Protein AF-A0A2W0EIZ2-F1 (afdb_monomer_lite)

Structure (mmCIF, N/CA/C/O backbone):
data_AF-A0A2W0EIZ2-F1
#
_entry.id   AF-A0A2W0EIZ2-F1
#
loop_
_atom_site.group_PDB
_atom_site.id
_atom_site.type_symbol
_atom_site.label_atom_id
_atom_site.label_alt_id
_atom_site.label_comp_id
_atom_site.label_asym_id
_atom_site.label_entity_id
_atom_site.label_seq_id
_atom_site.pdbx_PDB_ins_code
_atom_site.Cartn_x
_atom_site.Cartn_y
_atom_site.Cartn_z
_atom_site.occupancy
_atom_site.B_iso_or_equiv
_atom_site.auth_seq_id
_atom_site.auth_comp_id
_atom_site.auth_asym_id
_atom_site.auth_atom_id
_atom_site.pdbx_PDB_model_num
ATOM 1 N N . MET A 1 1 ? -59.871 -20.822 27.908 1.00 38.75 1 MET A N 1
ATOM 2 C CA . MET A 1 1 ? -58.699 -21.078 27.042 1.00 38.75 1 MET A CA 1
ATOM 3 C C . MET A 1 1 ? -58.830 -20.112 25.873 1.00 38.75 1 MET A C 1
ATOM 5 O O . MET A 1 1 ? -59.825 -20.208 25.183 1.00 38.75 1 MET A O 1
ATOM 9 N N . THR A 1 2 ? -58.025 -19.074 25.679 1.00 37.31 2 THR A N 1
ATOM 10 C CA . THR A 1 2 ? -56.664 -18.832 26.150 1.00 37.31 2 THR A CA 1
ATOM 11 C C . THR A 1 2 ? -56.454 -17.326 26.265 1.00 37.31 2 THR A C 1
ATOM 13 O O . THR A 1 2 ? -56.777 -16.565 25.358 1.00 37.31 2 THR A O 1
ATOM 16 N N . ASP A 1 3 ? -55.938 -16.959 27.423 1.00 43.81 3 ASP A N 1
ATOM 17 C CA . ASP A 1 3 ? -55.273 -15.721 27.790 1.00 43.81 3 ASP A CA 1
ATOM 18 C C . ASP A 1 3 ? -54.333 -15.186 26.688 1.00 43.81 3 ASP A C 1
ATOM 20 O O . ASP A 1 3 ? -53.465 -15.914 26.198 1.00 43.81 3 ASP A O 1
ATOM 24 N N . LYS A 1 4 ? -54.487 -13.912 26.308 1.00 40.78 4 LYS A N 1
ATOM 25 C CA . LYS A 1 4 ? -53.362 -13.086 25.858 1.00 40.78 4 LYS A CA 1
ATOM 26 C C . LYS A 1 4 ? -53.513 -11.672 26.438 1.00 40.78 4 LYS A C 1
ATOM 28 O O . LYS A 1 4 ? -54.450 -10.966 26.060 1.00 40.78 4 LYS A O 1
ATOM 33 N N . PRO A 1 5 ? -52.607 -11.264 27.340 1.00 44.31 5 PRO A N 1
ATOM 34 C CA . PRO A 1 5 ? -52.692 -10.008 28.060 1.00 44.31 5 PRO A CA 1
ATOM 35 C C . PRO A 1 5 ? -52.332 -8.806 27.185 1.00 44.31 5 PRO A C 1
ATOM 37 O O . PRO A 1 5 ? -51.406 -8.817 26.373 1.00 44.31 5 PRO A O 1
ATOM 40 N N . GLN A 1 6 ? -53.103 -7.755 27.426 1.00 42.31 6 GLN A N 1
ATOM 41 C CA . GLN A 1 6 ? -52.906 -6.373 27.028 1.00 42.31 6 GLN A CA 1
ATOM 42 C C . GLN A 1 6 ? -51.519 -5.905 27.495 1.00 42.31 6 GLN A C 1
ATOM 44 O O . GLN A 1 6 ? -51.203 -6.008 28.678 1.00 42.31 6 GLN A O 1
ATOM 49 N N . VAL A 1 7 ? -5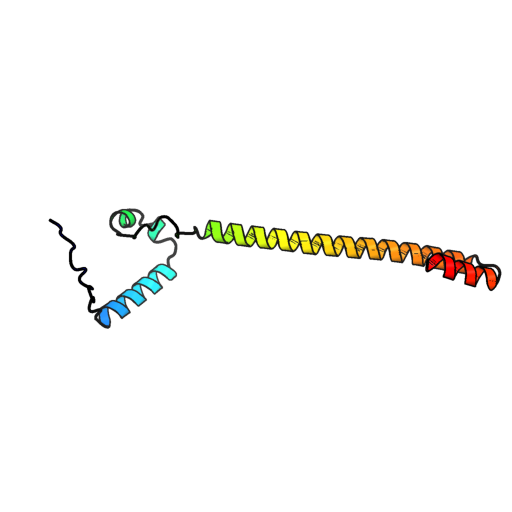0.680 -5.409 26.583 1.00 40.84 7 VAL A N 1
ATOM 50 C CA . VAL A 1 7 ? -49.447 -4.696 26.945 1.00 40.84 7 VAL A CA 1
ATOM 51 C C . VAL A 1 7 ? -49.854 -3.248 27.212 1.00 40.84 7 VAL A C 1
ATOM 53 O O . VAL A 1 7 ? -50.199 -2.552 26.255 1.00 40.84 7 VAL A O 1
ATOM 56 N N . PRO A 1 8 ? -49.872 -2.760 28.465 1.00 40.22 8 PRO A N 1
ATOM 57 C CA . PRO A 1 8 ? -50.061 -1.343 28.696 1.00 40.22 8 PRO A CA 1
ATOM 58 C C . PRO A 1 8 ? -48.764 -0.637 28.300 1.00 40.22 8 PRO A C 1
ATOM 60 O O . PRO A 1 8 ? -47.701 -0.878 28.877 1.00 40.22 8 PRO A O 1
ATOM 63 N N . ALA A 1 9 ? -48.855 0.232 27.296 1.00 44.66 9 ALA A N 1
ATOM 64 C CA . ALA A 1 9 ? -47.843 1.237 27.034 1.00 44.66 9 ALA A CA 1
ATOM 65 C C . ALA A 1 9 ? -47.753 2.133 28.278 1.00 44.66 9 ALA A C 1
ATOM 67 O O . ALA A 1 9 ? -48.594 3.004 28.485 1.00 44.66 9 ALA A O 1
ATOM 68 N N . ARG A 1 10 ? -46.759 1.890 29.139 1.00 42.38 10 ARG A N 1
ATOM 69 C CA . ARG A 1 10 ? -46.355 2.868 30.151 1.00 42.38 10 ARG A CA 1
ATOM 70 C C . ARG A 1 10 ? -45.678 4.017 29.412 1.00 42.38 10 ARG A C 1
ATOM 72 O O . ARG A 1 10 ? -44.474 3.993 29.190 1.00 42.38 10 ARG A O 1
ATOM 79 N N . GLN A 1 11 ? -46.487 4.985 28.996 1.00 46.75 11 GLN A N 1
ATOM 80 C CA . GLN A 1 11 ? -46.062 6.376 28.967 1.00 46.75 11 GLN A CA 1
ATOM 81 C C . GLN A 1 11 ? -45.671 6.711 30.409 1.00 46.75 11 GLN A C 1
ATOM 83 O O . GLN A 1 11 ? -46.517 6.668 31.300 1.00 46.75 11 GLN A O 1
ATOM 88 N N . ALA A 1 12 ? -44.377 6.884 30.657 1.00 42.06 12 ALA A N 1
ATOM 89 C CA . ALA A 1 12 ? -43.908 7.509 31.878 1.00 42.06 12 ALA A CA 1
ATOM 90 C C . ALA A 1 12 ? -43.811 9.001 31.572 1.00 42.06 12 ALA A C 1
ATOM 92 O O . ALA A 1 12 ? -43.062 9.404 30.684 1.00 42.06 12 ALA A O 1
ATOM 93 N N . ASP A 1 13 ? -44.647 9.776 32.252 1.00 45.59 13 ASP A N 1
ATOM 94 C CA . ASP A 1 13 ? -44.497 11.214 32.402 1.00 45.59 13 ASP A CA 1
ATOM 95 C C . ASP A 1 13 ? -43.090 11.499 32.956 1.00 45.59 13 ASP A C 1
ATOM 97 O O . ASP A 1 13 ? -42.829 11.226 34.124 1.00 45.59 13 ASP A O 1
ATOM 101 N N . GLU A 1 14 ? -42.170 11.998 32.128 1.00 45.78 14 GLU A N 1
ATOM 102 C CA . GLU A 1 14 ? -40.915 12.585 32.608 1.00 45.78 14 GLU A CA 1
ATOM 103 C C . GLU A 1 14 ? -41.152 14.076 32.843 1.00 45.78 14 GLU A C 1
ATOM 105 O O . GLU A 1 14 ? -41.416 14.852 31.918 1.00 45.78 14 GLU A O 1
ATOM 110 N N . SER A 1 15 ? -41.075 14.483 34.105 1.00 48.12 15 SER A N 1
ATOM 111 C CA . SER A 1 15 ? -41.129 15.889 34.493 1.00 48.12 15 SER A CA 1
ATOM 112 C C . SER A 1 15 ? -39.891 16.601 33.922 1.00 48.12 15 SER A C 1
ATOM 114 O O . SER A 1 15 ? -38.791 16.055 34.014 1.00 48.12 15 SER A O 1
ATOM 116 N N . PRO A 1 16 ? -39.975 17.837 33.391 1.00 56.47 16 PRO A N 1
ATOM 117 C CA . PRO A 1 16 ? -38.806 18.538 32.840 1.00 56.47 16 PRO A CA 1
ATOM 118 C C . PRO A 1 16 ? -37.676 18.791 33.862 1.00 56.47 16 PRO A C 1
ATOM 120 O O . PRO A 1 16 ? -36.557 19.109 33.473 1.00 56.47 16 PRO A O 1
ATOM 123 N N . SER A 1 17 ? -37.948 18.649 35.162 1.00 57.12 17 SER A N 1
ATOM 124 C CA . SER A 1 17 ? -36.942 18.657 36.230 1.00 57.12 17 SER A CA 1
ATOM 125 C C . SER A 1 17 ? -36.144 17.351 36.317 1.00 57.12 17 SER A C 1
ATOM 127 O O . SER A 1 17 ? -34.934 17.396 36.510 1.00 57.12 17 SER A O 1
ATOM 129 N N . GLU A 1 18 ? -36.789 16.198 36.120 1.00 58.22 18 GLU A N 1
ATOM 130 C CA . GLU A 1 18 ? -36.146 14.876 36.194 1.00 58.22 18 GLU A CA 1
ATOM 131 C C . GLU A 1 18 ? -35.196 14.653 35.011 1.00 58.22 18 GLU A C 1
ATOM 133 O O . GLU A 1 18 ? -34.129 14.063 35.165 1.00 58.22 18 GLU A O 1
ATOM 138 N N . SER A 1 19 ? -35.529 15.196 33.836 1.00 63.34 19 SER A N 1
ATOM 139 C CA . SER A 1 19 ? -34.652 15.142 32.662 1.00 63.34 19 SER A CA 1
ATOM 140 C C . SER A 1 19 ? -33.416 16.038 32.798 1.00 63.34 19 SER A C 1
ATOM 142 O O . SER A 1 19 ? -32.336 15.675 32.327 1.00 63.34 19 SER A O 1
ATOM 144 N N . LEU A 1 20 ? -33.536 17.182 33.483 1.00 62.88 20 LEU A N 1
ATOM 145 C CA . LEU A 1 20 ? -32.403 18.066 33.768 1.00 62.88 20 LEU A CA 1
ATOM 146 C C . LEU A 1 20 ? -31.447 17.438 34.793 1.00 62.88 20 LEU A C 1
ATOM 148 O O . LEU A 1 20 ? -30.229 17.507 34.631 1.00 62.88 20 LEU A O 1
ATOM 152 N N . GLU A 1 21 ? -31.995 16.779 35.815 1.00 76.12 21 GLU A N 1
ATOM 153 C CA . GLU A 1 21 ? -31.217 16.004 36.785 1.00 76.12 21 GLU A CA 1
ATOM 154 C C . GLU A 1 21 ? -30.535 14.801 36.122 1.00 76.12 21 GLU A C 1
ATOM 156 O O . GLU A 1 21 ? -29.347 14.570 36.348 1.00 76.12 21 GLU A O 1
ATOM 161 N N . ALA A 1 22 ? -31.222 14.094 35.220 1.00 72.31 22 ALA A N 1
ATOM 162 C CA . ALA A 1 22 ? -30.626 13.012 34.440 1.00 72.31 22 ALA A CA 1
ATOM 163 C C . ALA A 1 22 ? -29.466 13.500 33.554 1.00 72.31 22 ALA A C 1
ATOM 165 O O . ALA A 1 22 ? -28.428 12.840 33.478 1.00 72.31 22 ALA A O 1
ATOM 166 N N . ALA A 1 23 ? -29.599 14.674 32.929 1.00 75.75 23 ALA A N 1
ATOM 167 C CA . ALA A 1 23 ? -28.528 15.281 32.140 1.00 75.75 23 ALA A CA 1
ATOM 168 C C . ALA A 1 23 ? -27.311 15.657 33.005 1.00 75.75 23 ALA A C 1
ATOM 170 O O . ALA A 1 23 ? -26.169 15.460 32.587 1.00 75.75 23 ALA A O 1
ATOM 171 N N . ALA A 1 24 ? -27.539 16.151 34.224 1.00 79.38 24 ALA A N 1
ATOM 172 C CA . ALA A 1 24 ? -26.467 16.456 35.167 1.00 79.38 24 ALA A CA 1
ATOM 173 C C . ALA A 1 24 ? -25.739 15.187 35.644 1.00 79.38 24 ALA A C 1
ATOM 175 O O . ALA A 1 24 ? -24.509 15.168 35.703 1.00 79.38 24 ALA A O 1
ATOM 176 N N . VAL A 1 25 ? -26.479 14.110 35.927 1.00 77.50 25 VAL A N 1
ATOM 177 C CA . VAL A 1 25 ? -25.900 12.805 36.285 1.00 77.50 25 VAL A CA 1
ATOM 178 C C . VAL A 1 25 ? -25.098 12.222 35.118 1.00 77.50 25 VAL A C 1
ATOM 180 O O . VAL A 1 25 ? -24.001 11.710 35.332 1.00 77.50 25 VAL A O 1
ATOM 183 N N . ALA A 1 26 ? -25.584 12.348 33.880 1.00 72.19 26 ALA A N 1
ATOM 184 C CA . ALA A 1 26 ? -24.853 11.911 32.691 1.00 72.19 26 ALA A CA 1
ATOM 185 C C . ALA A 1 26 ? -23.523 12.666 32.529 1.00 72.19 26 ALA A C 1
ATOM 187 O O . ALA A 1 26 ? -22.478 12.034 32.392 1.00 72.19 26 ALA A O 1
ATOM 188 N N . ALA A 1 27 ? -23.541 13.999 32.642 1.00 80.31 27 ALA A N 1
ATOM 189 C CA . ALA A 1 27 ? -22.328 14.815 32.577 1.00 80.31 27 ALA A CA 1
ATOM 190 C C . ALA A 1 27 ? -21.330 14.475 33.700 1.00 80.31 27 ALA A C 1
ATOM 192 O O . ALA A 1 27 ? -20.117 14.487 33.490 1.00 80.31 27 ALA A O 1
ATOM 193 N N . TYR A 1 28 ? -21.829 14.141 34.894 1.00 78.75 28 TYR A N 1
ATOM 194 C CA . TYR A 1 28 ? -20.990 13.714 36.010 1.00 78.75 28 TYR A CA 1
ATOM 195 C C . TYR A 1 28 ? -20.302 12.369 35.741 1.00 78.75 28 TYR A C 1
ATOM 197 O O . TYR A 1 28 ? -19.096 12.256 35.962 1.00 78.75 28 TYR A O 1
ATOM 205 N N . LEU A 1 29 ? -21.038 11.376 35.230 1.00 78.12 29 LEU A N 1
ATOM 206 C CA . LEU A 1 29 ? -20.485 10.066 34.867 1.00 78.12 29 LEU A CA 1
ATOM 207 C C . LEU A 1 29 ? -19.508 10.157 33.683 1.00 78.12 29 LEU A C 1
ATOM 209 O O . LEU A 1 29 ? -18.510 9.442 33.664 1.00 78.12 29 LEU A O 1
ATOM 213 N N . GLU A 1 30 ? -19.739 11.063 32.728 1.00 70.12 30 GLU A N 1
ATOM 214 C CA . GLU A 1 30 ? -18.787 11.346 31.641 1.00 70.12 30 GLU A CA 1
ATOM 215 C C . GLU A 1 30 ? -17.468 11.935 32.157 1.00 70.12 30 GLU A C 1
ATOM 217 O O . GLU A 1 30 ? -16.397 11.605 31.647 1.00 70.12 30 GLU A O 1
ATOM 222 N N . ALA A 1 31 ? -17.530 12.787 33.183 1.00 81.81 31 ALA A N 1
ATOM 223 C CA . ALA A 1 31 ? -16.347 13.375 33.802 1.00 81.81 31 ALA A CA 1
ATOM 224 C C . ALA A 1 31 ? -15.586 12.403 34.729 1.00 81.81 31 ALA A C 1
ATOM 226 O O . ALA A 1 31 ? -14.420 12.657 35.030 1.00 81.81 31 ALA A O 1
ATOM 227 N N . HIS A 1 32 ? -16.213 11.301 35.164 1.00 73.62 32 HIS A N 1
ATOM 228 C CA . HIS A 1 32 ? -15.654 10.341 36.128 1.00 73.62 32 HIS A CA 1
ATOM 229 C C . HIS A 1 32 ? -15.779 8.893 35.613 1.00 73.62 32 HIS A C 1
ATOM 231 O O . HIS A 1 32 ? -16.626 8.131 36.083 1.00 73.62 32 HIS A O 1
ATOM 237 N N . PRO A 1 33 ? -14.934 8.481 34.650 1.00 70.31 33 PRO A N 1
ATOM 238 C CA . PRO A 1 33 ? -15.045 7.173 33.997 1.00 70.31 33 PRO A CA 1
ATOM 239 C C . PRO A 1 33 ? -14.759 5.980 34.924 1.00 70.31 33 PRO A C 1
ATOM 241 O O . PRO A 1 33 ? -15.281 4.892 34.689 1.00 70.31 33 PRO A O 1
ATOM 244 N N . ASP A 1 34 ? -13.980 6.181 35.990 1.00 75.00 34 ASP A N 1
ATOM 245 C CA . ASP A 1 34 ? -13.632 5.136 36.963 1.00 75.00 34 ASP A CA 1
ATOM 246 C C . ASP A 1 34 ? -14.683 4.976 38.078 1.00 75.00 34 ASP A C 1
ATOM 248 O O . ASP A 1 34 ? -14.559 4.108 38.938 1.00 75.00 34 ASP A O 1
ATOM 252 N N . PHE A 1 35 ? -15.766 5.761 38.050 1.00 76.56 35 PHE A N 1
ATOM 253 C CA . PHE A 1 35 ? -16.783 5.800 39.106 1.0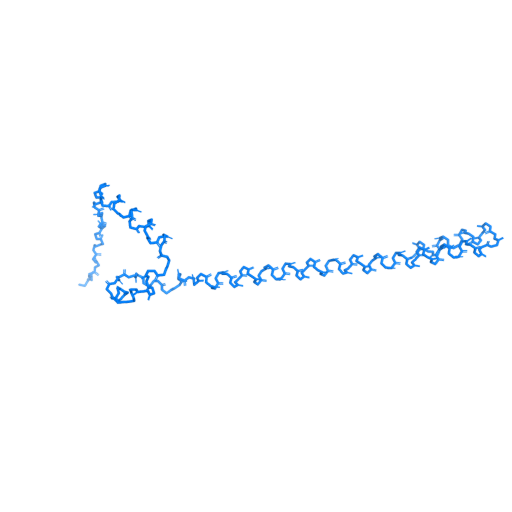0 76.56 35 PHE A CA 1
ATOM 254 C C . PHE A 1 35 ? -17.354 4.416 39.461 1.00 76.56 35 PHE A C 1
ATOM 256 O O . PHE A 1 35 ? -17.503 4.089 40.632 1.00 76.56 35 PHE A O 1
ATOM 263 N N . PHE A 1 36 ? -17.630 3.564 38.469 1.00 69.50 36 PHE A N 1
ATOM 264 C CA . PHE A 1 36 ? -18.163 2.213 38.708 1.00 69.50 36 PHE A CA 1
ATOM 265 C C . PHE A 1 36 ? -17.100 1.170 39.082 1.00 69.50 36 PHE A C 1
ATOM 267 O O . PHE A 1 36 ? -17.462 0.058 39.459 1.00 69.50 36 PHE A O 1
ATOM 274 N N . VAL A 1 37 ? -15.816 1.517 38.970 1.00 67.94 37 VAL A N 1
ATOM 275 C CA . VAL A 1 37 ? -14.688 0.718 39.476 1.00 67.94 37 VAL A CA 1
ATOM 276 C C . VAL A 1 37 ? -14.447 1.039 40.951 1.00 67.94 37 VAL A C 1
ATOM 278 O O . VAL A 1 37 ? -14.139 0.156 41.742 1.00 67.94 37 VAL A O 1
ATOM 281 N N . GLU A 1 38 ? -14.620 2.302 41.340 1.00 70.44 38 GLU A N 1
ATOM 282 C CA . GLU A 1 38 ? -14.513 2.734 42.737 1.00 70.44 38 GLU A CA 1
ATOM 283 C C . GLU A 1 38 ? -15.770 2.399 43.556 1.00 70.44 38 GLU A C 1
ATOM 285 O O . GLU A 1 38 ? -15.677 2.217 44.769 1.00 70.44 38 GLU A O 1
ATOM 290 N N . HIS A 1 39 ? -16.919 2.263 42.883 1.00 67.00 39 HIS A N 1
ATOM 291 C CA . HIS A 1 39 ? -18.225 1.973 43.479 1.00 67.00 39 HIS A CA 1
ATOM 292 C C . HIS A 1 39 ? -18.873 0.693 42.924 1.00 67.00 39 HIS A C 1
ATOM 294 O O . HIS A 1 39 ? -20.031 0.687 42.483 1.00 67.00 39 HIS A O 1
ATOM 300 N N . GLU A 1 40 ? -18.126 -0.414 42.922 1.00 59.78 40 GLU A N 1
ATOM 301 C CA . GLU A 1 40 ? -18.605 -1.720 42.442 1.00 59.78 40 GLU A CA 1
ATOM 302 C C . GLU A 1 40 ? -19.869 -2.203 43.182 1.00 59.78 40 GLU A C 1
ATOM 304 O O . GLU A 1 40 ? -20.704 -2.907 42.609 1.00 59.78 40 GLU A O 1
ATOM 309 N N . GLU A 1 41 ? -20.064 -1.786 44.435 1.00 63.91 41 GLU A N 1
ATOM 310 C CA . GLU A 1 41 ? -21.227 -2.104 45.267 1.00 63.91 41 GLU A CA 1
ATOM 311 C C . GLU A 1 41 ? -22.558 -1.582 44.711 1.00 63.91 41 GLU A C 1
ATOM 313 O O . GLU A 1 41 ? -23.622 -2.068 45.106 1.00 63.91 41 GLU A O 1
ATOM 318 N N . LEU A 1 42 ? -22.524 -0.618 43.785 1.00 62.38 42 LEU A N 1
ATOM 319 C CA . LEU A 1 42 ? -23.719 -0.066 43.148 1.00 62.38 42 LEU A CA 1
ATOM 320 C C . LEU A 1 42 ? -24.229 -0.953 42.004 1.00 62.38 42 LEU A C 1
ATOM 322 O O . LEU A 1 42 ? -25.433 -0.966 41.724 1.00 62.38 42 LEU A O 1
ATOM 326 N N . LEU A 1 43 ? -23.353 -1.742 41.374 1.00 59.12 43 LEU A N 1
ATOM 327 C CA . LEU A 1 43 ? -23.681 -2.573 40.209 1.00 59.12 43 LEU A CA 1
ATOM 328 C C . LEU A 1 43 ? -24.773 -3.629 40.474 1.00 59.12 43 LEU A C 1
ATOM 330 O O . LEU A 1 43 ? -25.648 -3.779 39.621 1.00 59.12 43 LEU A O 1
ATOM 334 N N . PRO A 1 44 ? -24.817 -4.322 41.631 1.00 52.84 44 PRO A N 1
ATOM 335 C CA . PRO A 1 44 ? -25.889 -5.270 41.945 1.00 52.84 44 PRO A CA 1
ATOM 336 C C . PRO A 1 44 ? -27.267 -4.614 42.104 1.00 52.84 44 PRO A C 1
ATOM 338 O O . PRO A 1 44 ? -28.289 -5.280 41.933 1.00 52.84 44 PRO A O 1
ATOM 341 N N . SER A 1 45 ? -27.305 -3.324 42.458 1.00 54.09 45 SER A N 1
ATOM 342 C CA . SER A 1 45 ? -28.544 -2.566 42.678 1.00 54.09 45 SER A CA 1
ATOM 343 C C . SER A 1 45 ? -29.103 -1.945 41.391 1.00 54.09 45 SER A C 1
ATOM 345 O O . SER A 1 45 ? -30.304 -1.682 41.287 1.00 54.09 45 SER A O 1
ATOM 347 N N . LEU A 1 46 ? -28.247 -1.761 40.382 1.00 59.00 46 LEU A N 1
ATOM 348 C CA . LEU A 1 46 ? -28.609 -1.207 39.086 1.00 59.00 46 LEU A CA 1
ATOM 349 C C . LEU A 1 46 ? -29.253 -2.285 38.208 1.00 59.00 46 LEU A C 1
ATOM 351 O O . LEU A 1 46 ? -28.626 -3.264 37.800 1.00 59.00 46 LEU A O 1
ATOM 355 N N . ARG A 1 47 ? -30.521 -2.084 37.833 1.00 52.44 47 ARG A N 1
ATOM 356 C CA . ARG A 1 47 ? -31.153 -2.883 36.771 1.00 52.44 47 ARG A CA 1
ATOM 357 C C . ARG A 1 47 ? -30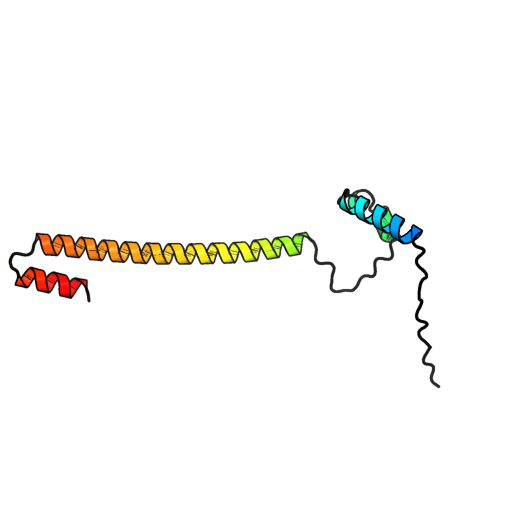.629 -2.431 35.414 1.00 52.44 47 ARG A C 1
ATOM 359 O O . ARG A 1 47 ? -31.310 -1.703 34.702 1.00 52.44 47 ARG A O 1
ATOM 366 N N . ILE A 1 48 ? -29.446 -2.909 35.041 1.00 56.47 48 ILE A N 1
ATOM 367 C CA . ILE A 1 48 ? -28.915 -2.776 33.682 1.00 56.47 48 ILE A CA 1
ATOM 368 C C . ILE A 1 48 ? -29.514 -3.910 32.841 1.00 56.47 48 ILE A C 1
ATOM 370 O O . ILE A 1 48 ? -29.180 -5.079 33.076 1.00 56.47 48 ILE A O 1
ATOM 374 N N . PRO A 1 49 ? -30.411 -3.628 31.875 1.00 52.59 49 PRO A N 1
ATOM 375 C CA . PRO A 1 49 ? -30.972 -4.660 31.017 1.00 52.59 49 PRO A CA 1
ATOM 376 C C . PRO A 1 49 ? -29.846 -5.299 30.197 1.00 52.59 49 PRO A C 1
ATOM 378 O O . PRO A 1 49 ? -29.377 -4.737 29.211 1.00 52.59 49 PRO A O 1
ATOM 381 N N .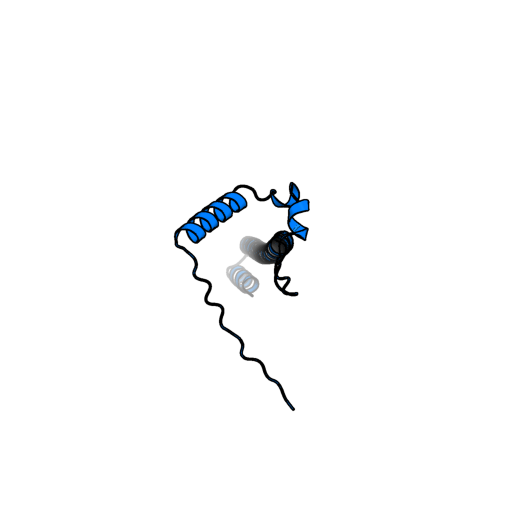 HIS A 1 50 ? -29.406 -6.491 30.597 1.00 45.41 50 HIS A N 1
ATOM 382 C CA . HIS A 1 50 ? -28.435 -7.268 29.837 1.00 45.41 50 HIS A CA 1
ATOM 383 C C . HIS A 1 50 ? -29.121 -7.841 28.594 1.00 45.41 50 HIS A C 1
ATOM 385 O O . HIS A 1 50 ? -29.633 -8.964 28.598 1.00 45.41 50 HIS A O 1
ATOM 391 N N . ARG A 1 51 ? -29.124 -7.082 27.494 1.00 46.16 51 ARG A N 1
ATOM 392 C CA . ARG A 1 51 ? -29.233 -7.697 26.171 1.00 46.16 51 ARG A CA 1
ATOM 393 C C . ARG A 1 51 ? -27.943 -8.480 25.954 1.00 46.16 51 ARG A C 1
ATOM 395 O O . ARG A 1 51 ? -26.886 -7.885 25.778 1.00 46.16 51 ARG A O 1
ATOM 402 N N . ARG A 1 52 ? -28.021 -9.815 25.979 1.00 45.59 52 ARG A N 1
ATOM 403 C CA . ARG A 1 52 ? -26.965 -10.673 25.424 1.00 45.59 52 ARG A CA 1
ATOM 404 C C . ARG A 1 52 ? -26.752 -10.227 23.971 1.00 45.59 52 ARG A C 1
ATOM 406 O O . ARG A 1 52 ? -27.576 -10.560 23.126 1.00 45.59 52 ARG A O 1
ATOM 413 N N . GLY A 1 53 ? -25.726 -9.412 23.718 1.00 44.62 53 GLY A N 1
ATOM 414 C CA . GLY A 1 53 ? -25.397 -8.935 22.375 1.00 44.62 53 GLY A CA 1
ATOM 415 C C . GLY A 1 53 ? -24.602 -7.629 22.259 1.00 44.62 53 GLY A C 1
ATOM 416 O O . GLY A 1 53 ? -23.792 -7.560 21.351 1.00 44.62 53 GLY A O 1
ATOM 417 N N . ASP A 1 54 ? -24.769 -6.631 23.141 1.00 44.28 54 ASP A N 1
ATOM 418 C CA . ASP A 1 54 ? -24.390 -5.238 22.787 1.00 44.28 54 ASP A CA 1
ATOM 419 C C . ASP A 1 54 ? -23.707 -4.407 23.899 1.00 44.28 54 ASP A C 1
ATOM 421 O O . ASP A 1 54 ? -23.889 -3.196 23.987 1.00 44.28 54 ASP A O 1
ATOM 425 N N . THR A 1 55 ? -22.865 -5.001 24.744 1.00 45.84 55 THR A N 1
ATOM 426 C CA . THR A 1 55 ? -21.836 -4.215 25.457 1.00 45.84 55 THR A CA 1
ATOM 427 C C . THR A 1 55 ? -20.484 -4.563 24.865 1.00 45.84 55 THR A C 1
ATOM 429 O O . THR A 1 55 ? -19.769 -5.408 25.396 1.00 45.84 55 THR A O 1
ATOM 432 N N . VAL A 1 56 ? -20.157 -3.957 23.721 1.00 48.78 56 VAL A N 1
ATOM 433 C CA . VAL A 1 56 ? -18.799 -4.021 23.169 1.00 48.78 56 VAL A CA 1
ATOM 434 C C . VAL A 1 56 ? -17.893 -3.325 24.176 1.00 48.78 56 VAL A C 1
ATOM 436 O O . VAL A 1 56 ? -18.029 -2.120 24.396 1.00 48.78 56 VAL A O 1
ATOM 439 N N . SER A 1 57 ? -16.998 -4.080 24.812 1.00 57.16 57 SER A N 1
ATOM 440 C CA . SER A 1 57 ? -15.993 -3.501 25.699 1.00 57.16 57 SER A CA 1
ATOM 441 C C . SER A 1 57 ? -15.227 -2.430 24.921 1.00 57.16 57 SER A C 1
ATOM 443 O O . SER A 1 57 ? -14.805 -2.662 23.784 1.00 57.16 57 SER A O 1
ATOM 445 N N . LEU A 1 58 ? -15.045 -1.242 25.503 1.00 46.69 58 LEU A N 1
ATOM 446 C CA . LEU A 1 58 ? -14.317 -0.137 24.866 1.00 46.69 58 LEU A CA 1
ATOM 447 C C . LEU A 1 58 ? -12.937 -0.605 24.354 1.00 46.69 58 LEU A C 1
ATOM 449 O O . LEU A 1 58 ? -12.478 -0.196 23.287 1.00 46.69 58 LEU A O 1
ATOM 453 N N . VAL A 1 59 ? -12.337 -1.557 25.075 1.00 54.59 59 VAL A N 1
ATOM 454 C CA . VAL A 1 59 ? -11.077 -2.230 24.745 1.00 54.59 59 VAL A CA 1
ATOM 455 C C . VAL A 1 59 ? -11.196 -3.126 23.505 1.00 54.59 59 VAL A C 1
ATOM 457 O O . VAL A 1 59 ? -10.300 -3.129 22.665 1.00 54.59 59 VAL A O 1
ATOM 460 N N . GLU A 1 60 ? -12.300 -3.853 23.319 1.00 56.94 60 GLU A N 1
ATOM 461 C CA . GLU A 1 60 ? -12.531 -4.672 22.116 1.00 56.94 60 GLU A CA 1
ATOM 462 C C . GLU A 1 60 ? -12.700 -3.803 20.863 1.00 56.94 60 GLU A C 1
ATOM 464 O O . GLU A 1 60 ? -12.161 -4.124 19.795 1.00 56.94 60 GLU A O 1
ATOM 469 N N . ARG A 1 61 ? -13.382 -2.655 20.991 1.00 61.19 61 ARG A N 1
ATOM 470 C CA . ARG A 1 61 ? -13.491 -1.681 19.897 1.00 61.19 61 ARG A CA 1
ATOM 471 C C . ARG A 1 61 ? -12.135 -1.051 19.572 1.00 61.19 61 ARG A C 1
ATOM 473 O O . ARG A 1 61 ? -11.789 -0.955 18.395 1.00 61.19 61 ARG A O 1
ATOM 480 N N . GLN A 1 62 ? -11.349 -0.681 20.585 1.00 54.31 62 GLN A N 1
ATOM 481 C CA . GLN A 1 62 ? -9.980 -0.184 20.404 1.00 54.31 62 GLN A CA 1
ATOM 482 C C . GLN A 1 62 ? -9.071 -1.228 19.744 1.00 54.31 62 GLN A C 1
ATOM 484 O O . GLN A 1 62 ? -8.346 -0.902 18.807 1.00 54.31 62 GLN A O 1
ATOM 489 N N . MET A 1 63 ? -9.149 -2.492 20.163 1.00 75.19 63 MET A N 1
ATOM 490 C CA . MET A 1 63 ? -8.359 -3.577 19.579 1.00 75.19 63 MET A CA 1
ATOM 491 C C . MET A 1 63 ? -8.700 -3.800 18.104 1.00 75.19 63 MET A C 1
ATOM 493 O O . MET A 1 63 ? -7.812 -4.043 17.289 1.00 75.19 63 MET A O 1
ATOM 497 N N . THR A 1 64 ? -9.979 -3.690 17.747 1.00 71.00 64 THR A N 1
ATOM 498 C CA . THR A 1 64 ? -10.427 -3.786 16.352 1.00 71.00 64 THR A CA 1
ATOM 499 C C . THR A 1 64 ? -9.847 -2.645 15.516 1.00 71.00 64 THR A C 1
ATOM 501 O O . THR A 1 64 ? -9.193 -2.905 14.512 1.00 71.00 64 THR A O 1
ATOM 504 N N . ILE A 1 65 ? -9.949 -1.398 15.989 1.00 75.88 65 ILE A N 1
ATOM 505 C CA . ILE A 1 65 ? -9.372 -0.225 15.306 1.00 75.88 65 ILE A CA 1
ATOM 506 C C . ILE A 1 65 ? -7.852 -0.364 15.137 1.00 75.88 65 ILE A C 1
ATOM 508 O O . ILE A 1 65 ? -7.309 -0.056 14.076 1.00 75.88 65 ILE A O 1
ATOM 512 N N . LEU A 1 66 ? -7.147 -0.838 16.169 1.00 81.44 66 LEU A N 1
ATOM 513 C CA . LEU A 1 66 ? -5.702 -1.059 16.105 1.00 81.44 66 LEU A CA 1
ATOM 514 C C . LEU A 1 66 ? -5.335 -2.147 15.093 1.00 81.44 66 LEU A C 1
ATOM 516 O O . LEU A 1 66 ? -4.354 -1.985 14.366 1.00 81.44 66 LEU A O 1
ATOM 520 N N . ARG A 1 67 ? -6.113 -3.233 15.013 1.00 86.25 67 ARG A N 1
ATOM 521 C CA . ARG A 1 67 ? -5.923 -4.288 14.007 1.00 86.25 67 ARG A CA 1
ATOM 522 C C . ARG A 1 67 ? -6.158 -3.762 12.597 1.00 86.25 67 ARG A C 1
ATOM 524 O O . ARG A 1 67 ? -5.300 -3.978 11.746 1.00 86.25 67 ARG A O 1
ATOM 531 N N . ASP A 1 68 ? -7.242 -3.029 12.375 1.00 83.38 68 ASP A N 1
ATOM 532 C CA . ASP A 1 68 ? -7.563 -2.449 11.068 1.00 83.38 68 ASP A CA 1
ATOM 533 C C . ASP A 1 68 ? -6.460 -1.491 10.618 1.00 83.38 68 ASP A C 1
ATOM 535 O O . ASP A 1 68 ? -5.934 -1.602 9.509 1.00 83.38 68 ASP A O 1
ATOM 539 N N . ARG A 1 69 ? -6.005 -0.619 11.524 1.00 86.62 69 ARG A N 1
ATOM 540 C CA . ARG A 1 69 ? -4.907 0.309 11.244 1.00 86.62 69 ARG A CA 1
ATOM 541 C C . ARG A 1 69 ? -3.585 -0.412 11.010 1.00 86.62 69 ARG A C 1
ATOM 543 O O . ARG A 1 69 ? -2.791 0.012 10.176 1.00 86.62 69 ARG A O 1
ATOM 550 N N . ASN A 1 70 ? -3.333 -1.513 11.713 1.00 92.31 70 ASN A N 1
ATOM 551 C CA . ASN A 1 70 ? -2.151 -2.336 11.483 1.00 92.31 70 ASN A CA 1
ATOM 552 C C . ASN A 1 70 ? -2.174 -2.993 10.094 1.00 92.31 70 ASN A C 1
ATOM 554 O O . ASN A 1 70 ? -1.159 -2.975 9.397 1.00 92.31 70 ASN A O 1
ATOM 558 N N . ILE A 1 71 ? -3.324 -3.524 9.674 1.00 93.19 71 ILE A N 1
ATOM 559 C CA . ILE A 1 71 ? -3.519 -4.090 8.333 1.00 93.19 71 ILE A CA 1
ATOM 560 C C . ILE A 1 71 ? -3.315 -3.007 7.270 1.00 93.19 71 ILE A C 1
ATOM 562 O O . ILE A 1 71 ? -2.560 -3.218 6.322 1.00 93.19 71 ILE A O 1
ATOM 566 N N . GLU A 1 72 ? -3.908 -1.829 7.460 1.00 94.38 72 GLU A N 1
ATOM 567 C CA . GLU A 1 72 ? -3.743 -0.694 6.553 1.00 94.38 72 GLU A CA 1
ATOM 568 C C . GLU A 1 72 ? -2.269 -0.278 6.427 1.00 94.38 72 GLU A C 1
ATOM 570 O O . GLU A 1 72 ? -1.752 -0.129 5.318 1.00 94.38 72 GLU A O 1
ATOM 575 N N . MET A 1 73 ? -1.557 -0.144 7.551 1.00 95.62 73 MET A N 1
ATOM 576 C CA . MET A 1 73 ? -0.131 0.194 7.549 1.00 95.62 73 MET A CA 1
ATOM 577 C C . MET A 1 73 ? 0.712 -0.867 6.836 1.00 95.62 73 MET A C 1
ATOM 579 O O . MET A 1 73 ? 1.605 -0.514 6.068 1.00 95.62 73 MET A O 1
ATOM 583 N N . ARG A 1 74 ? 0.422 -2.158 7.039 1.00 96.06 74 ARG A N 1
ATOM 584 C CA . ARG A 1 74 ? 1.102 -3.251 6.322 1.00 96.06 74 ARG A CA 1
ATOM 585 C C . ARG A 1 74 ? 0.851 -3.192 4.819 1.00 96.06 74 ARG A C 1
ATOM 587 O O . ARG A 1 74 ? 1.770 -3.449 4.041 1.00 96.06 74 ARG A O 1
ATOM 594 N N . HIS A 1 75 ? -0.362 -2.831 4.408 1.00 97.31 75 HIS A N 1
ATOM 595 C CA . HIS A 1 75 ? -0.686 -2.675 2.996 1.00 97.31 75 HIS A CA 1
ATOM 596 C C . HIS A 1 75 ? 0.073 -1.498 2.374 1.00 97.31 75 HIS A C 1
ATOM 598 O O . HIS A 1 75 ? 0.733 -1.672 1.353 1.00 97.31 75 HIS A O 1
ATOM 604 N N . ARG A 1 76 ? 0.086 -0.335 3.040 1.00 96.69 76 ARG A N 1
ATOM 605 C CA . ARG A 1 76 ? 0.875 0.832 2.607 1.00 96.69 76 ARG A CA 1
ATOM 606 C C . ARG A 1 76 ? 2.371 0.522 2.531 1.00 96.69 76 ARG A C 1
ATOM 608 O O . ARG A 1 76 ? 3.032 0.934 1.586 1.00 96.69 76 ARG A O 1
ATOM 615 N N . LEU A 1 77 ? 2.909 -0.225 3.497 1.00 97.25 77 LEU A N 1
ATOM 616 C CA . LEU A 1 77 ? 4.310 -0.645 3.471 1.00 97.25 77 LEU A CA 1
ATOM 617 C C . LEU A 1 77 ? 4.605 -1.567 2.283 1.00 97.25 77 LEU A C 1
ATOM 619 O O . LEU A 1 77 ? 5.624 -1.387 1.626 1.00 97.25 77 LEU A O 1
ATOM 623 N N . SER A 1 78 ? 3.713 -2.516 1.990 1.00 97.12 78 SER A N 1
ATOM 624 C CA . SER A 1 78 ? 3.868 -3.400 0.828 1.00 97.12 78 SER A CA 1
ATOM 625 C C . SER A 1 78 ? 3.885 -2.595 -0.471 1.00 97.12 78 S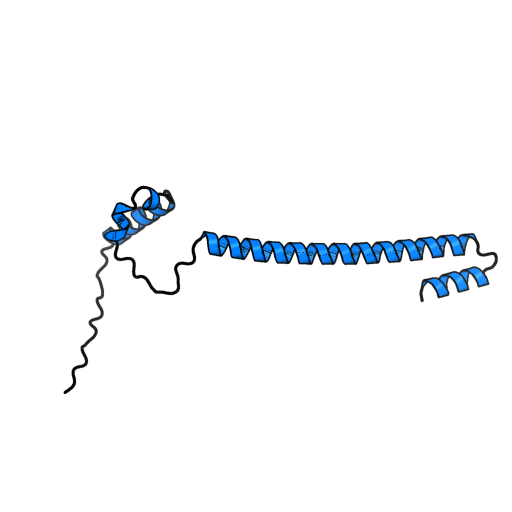ER A C 1
ATOM 627 O O . SER A 1 78 ? 4.789 -2.769 -1.277 1.00 97.12 78 SER A O 1
ATOM 629 N N . GLN A 1 79 ? 2.977 -1.625 -0.616 1.00 97.56 79 GLN A N 1
ATOM 630 C CA . GLN A 1 79 ? 2.967 -0.718 -1.768 1.00 97.56 79 GLN A CA 1
ATOM 631 C C . GLN A 1 79 ? 4.276 0.076 -1.894 1.00 97.56 79 GLN A C 1
ATOM 633 O O . GLN A 1 79 ? 4.824 0.189 -2.986 1.00 97.56 79 GLN A O 1
ATOM 638 N N . LEU A 1 80 ? 4.813 0.601 -0.787 1.00 98.06 80 LEU A N 1
ATOM 639 C CA . LEU A 1 80 ? 6.102 1.299 -0.801 1.00 98.06 80 LEU A CA 1
ATOM 640 C C . LEU A 1 80 ? 7.259 0.374 -1.199 1.00 98.06 80 LEU A C 1
ATOM 642 O O . LEU A 1 80 ? 8.151 0.804 -1.924 1.00 98.06 80 LEU A O 1
ATOM 646 N N . MET A 1 81 ? 7.248 -0.882 -0.746 1.00 98.00 81 MET A N 1
ATOM 647 C CA . MET A 1 81 ? 8.249 -1.878 -1.138 1.00 98.00 81 MET A CA 1
ATOM 648 C C . MET A 1 81 ? 8.160 -2.233 -2.623 1.00 98.00 81 MET A C 1
ATOM 650 O O . MET A 1 81 ? 9.197 -2.393 -3.263 1.00 98.00 81 MET A O 1
ATOM 654 N N . ASP A 1 82 ? 6.952 -2.329 -3.176 1.00 97.62 82 ASP A N 1
ATOM 655 C CA . ASP A 1 82 ? 6.753 -2.586 -4.602 1.00 97.62 82 ASP A CA 1
ATOM 656 C C . ASP A 1 82 ? 7.271 -1.414 -5.443 1.00 97.62 82 ASP A C 1
ATOM 658 O O . ASP A 1 82 ? 8.082 -1.618 -6.344 1.00 97.62 82 ASP A O 1
ATOM 662 N N . VAL A 1 83 ? 6.930 -0.176 -5.065 1.00 97.56 83 VAL A N 1
ATOM 663 C CA . VAL A 1 83 ? 7.465 1.036 -5.710 1.00 97.56 83 VAL A CA 1
ATOM 664 C C . VAL A 1 83 ? 8.990 1.104 -5.602 1.00 97.56 83 VAL A C 1
ATOM 666 O O . VAL A 1 83 ? 9.661 1.448 -6.573 1.00 97.56 83 VAL A O 1
ATOM 669 N N . ALA A 1 84 ? 9.565 0.765 -4.445 1.00 97.44 84 ALA A N 1
ATOM 670 C CA . ALA A 1 84 ? 11.016 0.735 -4.272 1.00 97.44 84 ALA A CA 1
ATOM 671 C C . ALA A 1 84 ? 11.677 -0.302 -5.194 1.00 97.44 84 ALA A C 1
ATOM 673 O O . ALA A 1 84 ? 12.670 0.007 -5.847 1.00 97.44 84 ALA A O 1
ATOM 674 N N . ARG A 1 85 ? 11.095 -1.501 -5.313 1.00 97.56 85 ARG A N 1
ATOM 675 C CA . ARG A 1 85 ? 11.596 -2.552 -6.208 1.00 97.56 85 ARG A CA 1
ATOM 676 C C . ARG A 1 85 ? 11.507 -2.143 -7.680 1.00 97.56 85 ARG A C 1
ATOM 678 O O . ARG A 1 85 ? 12.431 -2.421 -8.446 1.00 97.56 85 ARG A O 1
ATOM 685 N N . ASP A 1 86 ? 10.424 -1.483 -8.075 1.00 97.06 86 ASP A N 1
ATOM 686 C CA . ASP A 1 86 ? 10.268 -0.958 -9.433 1.00 97.06 86 ASP A CA 1
ATOM 687 C C . ASP A 1 86 ? 11.295 0.142 -9.722 1.00 97.06 86 ASP A C 1
ATOM 689 O O . ASP A 1 86 ? 11.936 0.128 -10.776 1.00 97.06 86 ASP A O 1
ATOM 693 N N . ASN A 1 87 ? 11.525 1.040 -8.761 1.00 97.81 87 ASN A N 1
ATOM 694 C CA . ASN A 1 87 ? 12.557 2.069 -8.860 1.00 97.81 87 ASN A CA 1
ATOM 695 C C . ASN A 1 87 ? 13.959 1.463 -8.993 1.00 97.81 87 ASN A C 1
ATOM 697 O O . ASN A 1 87 ? 14.706 1.885 -9.873 1.00 97.81 87 ASN A O 1
ATOM 701 N N . ASP A 1 88 ? 14.302 0.448 -8.198 1.00 97.56 88 ASP A N 1
ATOM 702 C CA . ASP A 1 88 ? 15.588 -0.252 -8.308 1.00 97.56 88 ASP A CA 1
ATOM 703 C C . ASP A 1 88 ? 15.753 -0.900 -9.690 1.00 97.56 88 ASP A C 1
ATOM 705 O O . ASP A 1 88 ? 16.803 -0.790 -10.329 1.00 97.56 88 ASP A O 1
ATOM 709 N N . ARG A 1 89 ? 14.693 -1.530 -10.216 1.00 96.06 89 ARG A N 1
ATOM 710 C CA . ARG A 1 89 ? 14.709 -2.121 -11.562 1.00 96.06 89 ARG A CA 1
ATOM 711 C C . ARG A 1 89 ? 14.911 -1.062 -12.649 1.00 96.06 89 ARG A C 1
ATOM 713 O O . ARG A 1 89 ? 15.668 -1.304 -13.594 1.00 96.06 89 ARG A O 1
ATOM 720 N N . LEU A 1 90 ? 14.234 0.082 -12.545 1.00 95.56 90 LEU A N 1
ATOM 721 C CA . LEU A 1 90 ? 14.386 1.205 -13.474 1.00 95.56 90 LEU A CA 1
ATOM 722 C C . LEU A 1 90 ? 15.781 1.821 -13.387 1.00 95.56 90 LEU A C 1
ATOM 724 O O . LEU A 1 90 ? 16.382 2.117 -14.422 1.00 95.56 90 LEU A O 1
ATOM 728 N N . PHE A 1 91 ? 16.318 1.965 -12.177 1.00 96.88 91 PHE A N 1
ATOM 729 C CA . PHE A 1 91 ? 17.669 2.456 -11.948 1.00 96.88 91 PHE A CA 1
ATOM 730 C C . PHE A 1 91 ? 18.702 1.542 -12.609 1.00 96.88 91 PHE A C 1
ATOM 732 O O . PHE A 1 91 ? 19.537 2.017 -13.376 1.00 96.88 91 PHE A O 1
ATOM 739 N N . GLU A 1 92 ? 18.594 0.225 -12.422 1.00 95.81 92 GLU A N 1
ATOM 740 C CA . GLU A 1 92 ? 19.493 -0.744 -13.055 1.00 95.81 92 GLU A CA 1
ATOM 741 C C . GLU A 1 92 ? 19.376 -0.773 -14.583 1.00 95.81 92 GLU A C 1
ATOM 743 O O . GLU A 1 92 ? 20.391 -0.885 -15.275 1.00 95.81 92 GLU A O 1
ATOM 748 N N . LYS A 1 93 ? 18.158 -0.660 -15.135 1.00 93.81 93 LYS A N 1
ATOM 749 C CA . LYS A 1 93 ? 17.965 -0.519 -16.590 1.00 93.81 93 LYS A CA 1
ATOM 750 C C . LYS A 1 93 ? 18.645 0.751 -17.107 1.00 93.81 93 LYS A C 1
ATOM 752 O O . LYS A 1 93 ? 19.419 0.684 -18.056 1.00 93.81 93 LYS A O 1
ATOM 757 N N . THR A 1 94 ? 18.415 1.881 -16.442 1.00 95.50 94 THR A N 1
ATOM 758 C CA . THR A 1 94 ? 18.987 3.182 -16.817 1.00 95.50 94 THR A CA 1
ATOM 759 C C . THR A 1 94 ? 20.510 3.161 -16.731 1.00 95.50 94 THR A C 1
ATOM 761 O O . THR A 1 94 ? 21.186 3.588 -17.662 1.00 95.50 94 THR A O 1
ATOM 764 N N . ARG A 1 95 ? 21.068 2.605 -15.651 1.00 96.56 95 ARG A N 1
ATOM 765 C CA . ARG A 1 95 ? 22.514 2.455 -15.470 1.00 96.56 95 ARG A CA 1
ATOM 766 C C . ARG A 1 95 ? 23.132 1.623 -16.592 1.00 96.56 95 ARG A C 1
ATOM 768 O O . ARG A 1 95 ? 24.144 2.030 -17.154 1.00 96.56 95 ARG A O 1
ATOM 775 N N . ARG A 1 96 ? 22.532 0.475 -16.927 1.00 94.50 96 ARG A N 1
ATOM 776 C CA . ARG A 1 96 ? 23.005 -0.380 -18.027 1.00 94.50 96 ARG A CA 1
ATOM 777 C C . ARG A 1 96 ? 22.935 0.324 -19.376 1.00 94.50 96 ARG A C 1
ATOM 779 O O . ARG A 1 96 ? 23.904 0.250 -20.121 1.00 94.50 96 ARG A O 1
ATOM 786 N N . LEU A 1 97 ? 21.844 1.035 -19.656 1.00 95.38 97 LEU A N 1
ATOM 787 C CA . LEU A 1 97 ? 21.704 1.810 -20.886 1.00 95.38 97 LEU A CA 1
ATOM 788 C C . LEU A 1 97 ? 22.769 2.907 -20.989 1.00 95.38 97 LEU A C 1
ATOM 790 O O . LEU A 1 97 ? 23.410 3.025 -22.023 1.00 95.38 97 LEU A O 1
ATOM 794 N N . ILE A 1 98 ? 23.006 3.673 -19.918 1.00 96.00 98 ILE A N 1
ATOM 795 C CA . ILE A 1 98 ? 24.040 4.720 -19.904 1.00 96.00 98 ILE A CA 1
ATOM 796 C C . ILE A 1 98 ? 25.417 4.127 -20.219 1.00 96.00 98 ILE A C 1
ATOM 798 O O . ILE A 1 98 ? 26.134 4.679 -21.045 1.00 96.00 98 ILE A O 1
ATOM 802 N N . LEU A 1 99 ? 25.777 3.000 -19.597 1.00 95.56 99 LEU A N 1
ATOM 803 C CA . LEU A 1 99 ? 27.056 2.337 -19.867 1.00 95.56 99 LEU A CA 1
ATOM 804 C C . LEU A 1 99 ? 27.143 1.831 -21.314 1.00 95.56 99 LEU A C 1
ATOM 806 O O . LEU A 1 99 ? 28.139 2.085 -21.978 1.00 95.56 99 LEU A O 1
ATOM 810 N N . ALA A 1 100 ? 26.086 1.199 -21.831 1.00 93.56 100 ALA A N 1
ATOM 811 C CA . ALA A 1 100 ? 26.046 0.735 -23.218 1.00 93.56 100 ALA A CA 1
ATOM 812 C C . ALA A 1 100 ? 26.174 1.891 -24.226 1.00 93.56 100 ALA A C 1
ATOM 814 O O . ALA A 1 100 ? 26.870 1.760 -25.227 1.00 93.56 100 ALA A O 1
ATOM 815 N N . LEU A 1 101 ? 25.558 3.040 -23.935 1.00 93.88 101 LEU A N 1
ATOM 816 C CA . LEU A 1 101 ? 25.687 4.251 -24.746 1.00 93.88 101 LEU A CA 1
ATOM 817 C C . LEU A 1 101 ? 27.095 4.853 -24.688 1.00 93.88 101 LEU A C 1
ATOM 819 O O . LEU A 1 101 ? 27.550 5.411 -25.682 1.00 93.88 101 LEU A O 1
ATOM 823 N N . MET A 1 102 ? 27.780 4.761 -23.543 1.00 94.75 102 MET A N 1
ATOM 824 C CA . MET A 1 102 ? 29.170 5.208 -23.407 1.00 94.75 102 MET A CA 1
ATOM 825 C C . MET A 1 102 ? 30.155 4.311 -24.169 1.00 94.75 102 MET A C 1
ATOM 827 O O . MET A 1 102 ? 31.149 4.820 -24.681 1.00 94.75 102 MET A O 1
ATOM 831 N N . ASP A 1 103 ? 29.874 3.009 -24.250 1.00 94.31 103 ASP A N 1
ATOM 832 C CA . ASP A 1 103 ? 30.720 2.019 -24.930 1.00 94.31 103 ASP A CA 1
ATOM 833 C C . ASP A 1 103 ? 30.409 1.877 -26.435 1.00 94.31 103 ASP A C 1
ATOM 835 O O . ASP A 1 103 ? 31.162 1.231 -27.168 1.00 94.31 103 ASP A O 1
ATOM 839 N N . ALA A 1 104 ? 29.313 2.470 -26.918 1.00 95.56 104 ALA A N 1
ATOM 840 C CA . ALA A 1 104 ? 28.889 2.385 -28.312 1.00 95.56 104 ALA A CA 1
ATOM 841 C C . ALA A 1 104 ? 29.901 3.051 -29.263 1.00 95.56 104 ALA A C 1
ATOM 843 O O . ALA A 1 104 ? 30.253 4.223 -29.114 1.00 95.56 104 ALA A O 1
ATOM 844 N N . ALA A 1 105 ? 30.339 2.312 -30.286 1.00 94.56 105 ALA A N 1
ATOM 845 C CA . ALA A 1 105 ? 31.344 2.771 -31.247 1.00 94.56 105 ALA A CA 1
ATOM 846 C C . ALA A 1 105 ? 30.736 3.355 -32.534 1.00 94.56 105 ALA A C 1
ATOM 848 O O . ALA A 1 105 ? 31.448 3.947 -33.350 1.00 94.56 105 ALA A O 1
ATOM 849 N N . SER A 1 106 ? 29.426 3.196 -32.734 1.00 95.38 106 SER A N 1
ATOM 850 C CA . SER A 1 106 ? 28.712 3.657 -33.920 1.00 95.38 106 SER A CA 1
ATOM 851 C C . SER A 1 106 ? 27.281 4.095 -33.605 1.00 95.38 106 SER A C 1
ATOM 853 O O . SER A 1 106 ? 26.714 3.764 -32.564 1.00 95.38 106 SER A O 1
ATOM 855 N N . LEU A 1 107 ? 26.675 4.835 -34.537 1.00 92.31 107 LEU A N 1
ATOM 856 C CA . LEU A 1 107 ? 25.265 5.219 -34.440 1.00 92.31 107 LEU A CA 1
ATOM 857 C C . LEU A 1 107 ? 24.339 3.991 -34.414 1.00 92.31 107 LEU A C 1
ATOM 859 O O . LEU A 1 107 ? 23.307 4.022 -33.753 1.00 92.31 107 LEU A O 1
ATOM 863 N N . GLU A 1 108 ? 24.716 2.917 -35.106 1.00 94.12 108 GLU A N 1
ATOM 864 C CA . GLU A 1 108 ? 23.950 1.671 -35.123 1.00 94.12 108 GLU A CA 1
ATOM 865 C C . GLU A 1 108 ? 23.984 0.974 -33.754 1.00 94.12 108 GLU A C 1
ATOM 867 O O . GLU A 1 108 ? 22.935 0.584 -33.247 1.00 94.12 108 GLU A O 1
ATOM 872 N N . ASP A 1 109 ? 25.143 0.948 -33.085 1.00 92.19 109 ASP A N 1
ATOM 873 C CA . ASP A 1 109 ? 25.268 0.419 -31.717 1.00 92.19 109 ASP A CA 1
ATOM 874 C C . ASP A 1 109 ? 24.426 1.219 -30.710 1.00 92.19 109 ASP A C 1
ATOM 876 O O . ASP A 1 109 ? 23.788 0.646 -29.824 1.00 92.19 109 ASP A O 1
ATOM 880 N N . VAL A 1 110 ? 24.373 2.548 -30.869 1.00 92.25 110 VAL A N 1
ATOM 881 C CA . VAL A 1 110 ? 23.519 3.423 -30.051 1.00 92.25 110 VAL A CA 1
ATOM 882 C C . VAL A 1 110 ? 22.046 3.052 -30.223 1.00 92.25 110 VAL A C 1
ATOM 884 O O . VAL A 1 110 ? 21.357 2.851 -29.222 1.00 92.25 110 VAL A O 1
ATOM 887 N N . VAL A 1 111 ? 21.563 2.926 -31.464 1.00 93.25 111 VAL A N 1
ATOM 888 C CA . VAL A 1 111 ? 20.162 2.566 -31.744 1.00 93.25 111 VAL A CA 1
ATOM 889 C C . VAL A 1 111 ? 19.829 1.191 -31.163 1.00 93.25 111 VAL A C 1
ATOM 891 O O . VAL A 1 111 ? 18.843 1.075 -30.434 1.00 93.25 111 VAL A O 1
ATOM 894 N N . MET A 1 112 ? 20.688 0.188 -31.377 1.00 91.81 112 MET A N 1
ATOM 895 C CA . MET A 1 112 ? 20.490 -1.153 -30.816 1.00 91.81 112 MET A CA 1
ATOM 896 C C . MET A 1 112 ? 20.441 -1.141 -29.281 1.00 91.81 112 MET A C 1
ATOM 898 O O . MET A 1 112 ? 19.562 -1.761 -28.689 1.00 91.81 112 MET A O 1
ATOM 902 N N . SER A 1 113 ? 21.337 -0.398 -28.618 1.00 91.69 113 SER A N 1
ATOM 903 C CA . SER A 1 113 ? 21.376 -0.334 -27.147 1.00 91.69 113 SER A CA 1
ATOM 904 C C . SER A 1 113 ? 20.100 0.260 -26.531 1.00 91.69 113 SER A C 1
ATOM 906 O O . SER A 1 113 ? 19.643 -0.186 -25.473 1.00 91.69 113 SER A O 1
ATOM 908 N N . VAL A 1 114 ? 19.493 1.244 -27.204 1.00 91.56 114 VAL A N 1
ATOM 909 C CA . VAL A 1 114 ? 18.234 1.867 -26.780 1.00 91.56 114 VAL A CA 1
ATOM 910 C C . VAL A 1 114 ? 17.059 0.920 -27.016 1.00 91.56 114 VAL A C 1
ATOM 912 O O . VAL A 1 114 ? 16.233 0.755 -26.115 1.00 91.56 114 VAL A O 1
ATOM 915 N N . GLU A 1 115 ? 16.994 0.269 -28.180 1.00 91.12 115 GLU A N 1
ATOM 916 C CA . GLU A 1 115 ? 15.943 -0.707 -28.495 1.00 91.12 115 GLU A CA 1
ATOM 917 C C . GLU A 1 115 ? 15.941 -1.886 -27.511 1.00 91.12 115 GLU A C 1
ATOM 919 O O . GLU A 1 115 ? 14.886 -2.237 -26.975 1.00 91.12 115 GLU A O 1
ATOM 924 N N . ASP A 1 116 ? 17.116 -2.431 -27.184 1.00 89.12 116 ASP A N 1
ATOM 925 C CA . ASP A 1 116 ? 17.251 -3.532 -26.223 1.00 89.12 116 ASP A CA 1
ATOM 926 C C . ASP A 1 116 ? 16.875 -3.122 -24.791 1.00 89.12 116 ASP A C 1
ATOM 928 O O . ASP A 1 116 ? 16.299 -3.915 -24.043 1.00 89.12 116 ASP A O 1
ATOM 932 N N . SER A 1 117 ? 17.156 -1.880 -24.382 1.00 87.88 117 SER A N 1
ATOM 933 C CA . SER A 1 117 ? 16.808 -1.403 -23.036 1.00 87.88 117 SER A CA 1
ATOM 934 C C . SER A 1 117 ? 15.308 -1.119 -22.861 1.00 87.88 117 SER A C 1
ATOM 936 O O . SER A 1 117 ? 14.786 -1.211 -21.735 1.00 87.88 117 SER A O 1
ATOM 938 N N . LEU A 1 118 ? 14.623 -0.738 -23.945 1.00 83.00 118 LEU A N 1
ATOM 939 C CA . LEU A 1 118 ? 13.190 -0.425 -23.963 1.00 83.00 118 LEU A CA 1
ATOM 940 C C . LEU A 1 118 ? 12.295 -1.664 -24.118 1.00 83.00 118 LEU A C 1
ATOM 942 O O . LEU A 1 118 ? 11.099 -1.576 -23.832 1.00 83.00 118 LEU A O 1
ATOM 946 N N . ARG A 1 119 ? 12.867 -2.807 -24.505 1.00 76.88 119 ARG A N 1
ATOM 947 C CA . ARG A 1 119 ? 12.202 -4.116 -24.497 1.00 76.88 119 ARG A CA 1
ATOM 948 C C . ARG A 1 119 ? 12.097 -4.721 -23.082 1.00 76.88 119 ARG A C 1
ATOM 950 O O . ARG A 1 119 ? 11.198 -5.569 -22.903 1.00 76.88 119 ARG A O 1
#

Secondary structure (DSSP, 8-state):
---------------HHHHHHHHHHHHHHHH-TTHHHHTGGGTTTS-----TT----HHH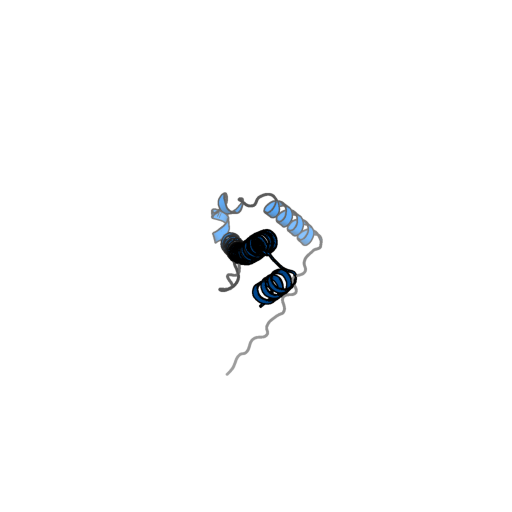HHHHHHHHHHHHHHHHHHHHHHHHHHHHHHHHHHHHHHHHHHH--SHHHHHHHHHHHH-

Radius of gyration: 35.58 Å; chains: 1; bounding box: 90×40×80 Å

Foldseek 3Di:
DDDDDDDDPPPDDDDPVNVVVVVVVVVVCVVPVCVCVVPVVCVVVDPDPDPVPDPCPPVNVVVVVVVVVVVVVVVVVVVVVVVVVVVVVVVVLVVQLVVQCVVDPDPVSNVVSVVVSVD

InterPro domains:
  IPR007435 Protein of unknown function DUF484 [PF04340] (17-119)
  IPR007435 Protein of unknown function DUF484 [PTHR38765] (15-119)
  IPR029016 GAF-like domain superfamily [G3DSA:3.30.450.40] (54-119)

Organism: Pseudomonas jessenii (NCBI:txid77298)

Sequence (119 aa):
MTDKPQVPARQADESPSESLEAAAVAAYLEAHPDFFVEHEELLPSLRIPHRRGDTVSLVERQMTILRDRNIEMRHRLSQLMDVARDNDRLFEKTRRLILALMDAASLEDVVMSVEDSLR

pLDDT: mean 74.41, std 20.23, range [37.31, 98.06]